Protein AF-A0A1V2GUI3-F1 (afdb_monomer)

Radius of gyration: 30.82 Å; Cα contacts (8 Å, |Δi|>4): 37; chains: 1; bounding box: 62×36×94 Å

Secondary structure (DSSP, 8-state):
--------------------------EEEEEEEEETTTEEEEEEEEE-HHHHHHHHHHHHHHHHHHHHHHHHH-S---

pLDDT: mean 73.26, std 15.58, range [44.03, 96.62]

Structure (mmCIF, N/CA/C/O backbone):
data_AF-A0A1V2GUI3-F1
#
_entry.id   AF-A0A1V2GUI3-F1
#
loop_
_atom_site.group_PDB
_atom_site.id
_atom_site.type_symbol
_atom_site.label_atom_id
_atom_site.label_alt_id
_atom_site.label_comp_id
_atom_site.label_asym_id
_atom_site.label_entity_id
_atom_site.label_seq_id
_atom_site.pdbx_PDB_ins_code
_atom_site.Cartn_x
_atom_site.Cartn_y
_atom_site.Cartn_z
_atom_site.occupancy
_atom_site.B_iso_or_equiv
_atom_site.auth_seq_id
_atom_site.auth_comp_id
_atom_site.auth_asym_id
_atom_site.auth_atom_id
_atom_site.pdbx_PDB_model_num
ATOM 1 N N . MET A 1 1 ? 44.377 -20.582 -66.165 1.00 52.38 1 MET A N 1
ATOM 2 C CA . MET A 1 1 ? 45.129 -20.926 -64.941 1.00 52.38 1 MET A CA 1
ATOM 3 C C . MET A 1 1 ? 45.381 -19.590 -64.264 1.00 52.38 1 MET A C 1
ATOM 5 O O . MET A 1 1 ? 46.223 -18.854 -64.736 1.00 52.38 1 MET A O 1
ATOM 9 N N . ASP A 1 2 ? 44.443 -19.074 -63.481 1.00 49.09 2 ASP A N 1
ATOM 10 C CA . ASP A 1 2 ? 44.327 -19.422 -62.066 1.00 49.09 2 ASP A CA 1
ATOM 11 C C . ASP A 1 2 ? 42.860 -19.320 -61.611 1.00 49.09 2 ASP A C 1
ATOM 13 O O . ASP A 1 2 ? 42.250 -18.253 -61.633 1.00 49.09 2 ASP A O 1
ATOM 17 N N . GLN A 1 3 ? 42.274 -20.470 -61.287 1.00 54.00 3 GLN A N 1
ATOM 18 C CA . GLN A 1 3 ? 40.969 -20.600 -60.655 1.00 54.00 3 GLN A CA 1
ATOM 19 C C . GLN A 1 3 ? 41.268 -21.264 -59.311 1.00 54.00 3 GLN A C 1
ATOM 21 O O . GLN A 1 3 ? 41.497 -22.471 -59.266 1.00 54.00 3 GLN A O 1
ATOM 26 N N . ALA 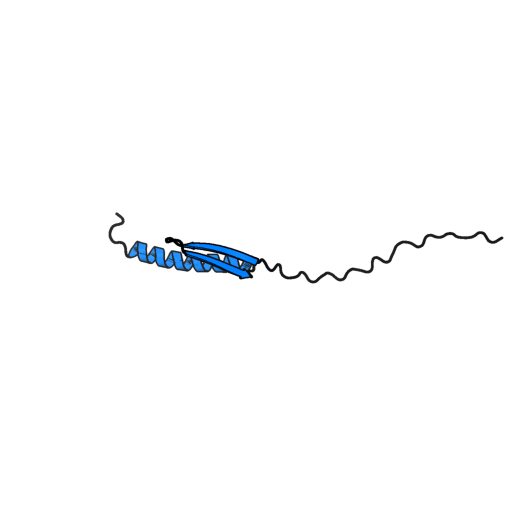A 1 4 ? 41.360 -20.489 -58.231 1.00 54.00 4 ALA A N 1
ATOM 27 C CA . ALA A 1 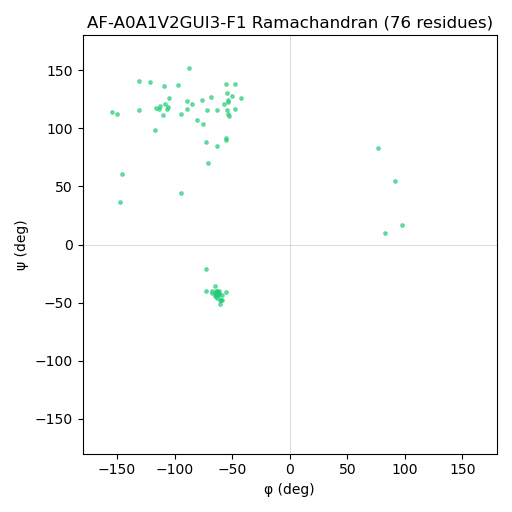4 ? 41.511 -21.056 -56.899 1.00 54.00 4 ALA A CA 1
ATOM 28 C C . ALA A 1 4 ? 40.974 -20.118 -55.814 1.00 54.00 4 ALA A C 1
ATOM 30 O O . ALA A 1 4 ? 41.544 -19.077 -55.514 1.00 54.00 4 ALA A O 1
ATOM 31 N N . ARG A 1 5 ? 39.909 -20.607 -55.172 1.00 56.22 5 ARG A N 1
ATOM 32 C CA . ARG A 1 5 ? 39.379 -20.222 -53.858 1.00 56.22 5 ARG A CA 1
ATOM 33 C C . ARG A 1 5 ? 38.586 -18.924 -53.766 1.00 56.22 5 ARG A C 1
ATOM 35 O O . ARG A 1 5 ? 38.997 -17.933 -53.178 1.00 56.22 5 ARG A O 1
ATOM 42 N N . ILE A 1 6 ? 37.312 -19.084 -54.109 1.00 56.31 6 ILE A N 1
ATOM 43 C CA . ILE A 1 6 ? 36.249 -18.729 -53.166 1.00 56.31 6 ILE A CA 1
ATOM 44 C C . ILE A 1 6 ? 36.527 -19.487 -51.856 1.00 56.31 6 ILE A C 1
ATOM 46 O O . ILE A 1 6 ? 36.505 -20.718 -51.830 1.00 56.31 6 ILE A O 1
ATOM 50 N N . ALA A 1 7 ? 36.806 -18.761 -50.780 1.00 44.03 7 ALA A N 1
ATOM 51 C CA . ALA A 1 7 ? 36.691 -19.261 -49.419 1.00 44.03 7 ALA A CA 1
ATOM 52 C C . ALA A 1 7 ? 35.909 -18.213 -48.637 1.00 44.03 7 ALA A C 1
ATOM 54 O O . ALA A 1 7 ? 36.329 -17.065 -48.523 1.00 44.03 7 ALA A O 1
ATOM 55 N N . ALA A 1 8 ? 34.730 -18.631 -48.192 1.00 53.91 8 ALA A N 1
ATOM 56 C CA . ALA A 1 8 ? 33.826 -17.884 -47.347 1.00 53.91 8 ALA A CA 1
ATOM 57 C C . ALA A 1 8 ? 34.587 -17.164 -46.228 1.00 53.91 8 ALA A C 1
ATOM 59 O O . ALA A 1 8 ? 35.313 -17.799 -45.464 1.00 53.91 8 ALA A O 1
ATOM 60 N N . THR A 1 9 ? 34.394 -15.853 -46.113 1.00 50.91 9 THR A N 1
ATOM 61 C CA . THR A 1 9 ? 34.620 -15.160 -44.848 1.00 50.91 9 THR A CA 1
ATOM 62 C C . THR A 1 9 ? 33.613 -15.738 -43.853 1.00 50.91 9 THR A C 1
ATOM 64 O O . THR A 1 9 ? 32.411 -15.611 -44.093 1.00 50.91 9 THR A O 1
ATOM 67 N N . PRO A 1 10 ? 34.048 -16.418 -42.778 1.00 56.41 10 PRO A N 1
ATOM 68 C CA . PRO A 1 10 ? 33.141 -16.751 -41.703 1.00 56.41 10 PRO A CA 1
ATOM 69 C C . PRO A 1 10 ? 32.746 -15.448 -41.009 1.00 56.41 10 PRO A C 1
ATOM 71 O O . PRO A 1 10 ? 33.593 -14.645 -40.619 1.00 56.41 10 PRO A O 1
ATOM 74 N N . ASP A 1 11 ? 31.438 -15.257 -40.900 1.00 53.22 11 ASP A N 1
ATOM 75 C CA . ASP A 1 11 ? 30.767 -14.319 -40.014 1.00 53.22 11 ASP A CA 1
ATOM 76 C C . ASP A 1 11 ? 31.237 -14.607 -38.574 1.00 53.22 11 ASP A C 1
ATOM 78 O O . ASP A 1 11 ? 30.762 -15.525 -37.906 1.00 53.22 11 ASP A O 1
ATOM 82 N N . ALA A 1 12 ? 32.311 -13.944 -38.151 1.00 54.47 12 ALA A N 1
ATOM 83 C CA . ALA A 1 12 ? 32.975 -14.196 -36.873 1.00 54.47 12 ALA A CA 1
ATOM 84 C C . ALA A 1 12 ? 33.527 -12.885 -36.310 1.00 54.47 12 ALA A C 1
ATOM 86 O O . ALA A 1 12 ? 34.726 -12.701 -36.116 1.00 54.47 12 ALA A O 1
ATOM 87 N N . GLY A 1 13 ? 32.605 -11.958 -36.082 1.00 46.09 13 GLY A N 1
ATOM 88 C CA . GLY A 1 13 ? 32.857 -10.674 -35.444 1.00 46.09 13 GLY A CA 1
ATOM 89 C C . GLY A 1 13 ? 31.653 -10.214 -34.633 1.00 46.09 13 GLY A C 1
ATOM 90 O O . GLY A 1 13 ? 31.353 -9.028 -34.611 1.00 46.09 13 GLY A O 1
ATOM 91 N N . ALA A 1 14 ? 30.939 -11.139 -33.980 1.00 54.25 14 ALA A N 1
ATOM 92 C CA . ALA A 1 14 ? 30.071 -10.790 -32.858 1.00 54.25 14 ALA A CA 1
ATOM 93 C C . ALA A 1 14 ? 30.974 -10.407 -31.674 1.00 54.25 14 ALA A C 1
ATOM 95 O O . ALA A 1 14 ? 31.146 -11.167 -30.719 1.00 54.25 14 ALA A O 1
ATOM 96 N N . GLU A 1 15 ? 31.633 -9.253 -31.803 1.00 54.53 15 GLU A N 1
ATOM 97 C CA . GLU A 1 15 ? 32.349 -8.602 -30.721 1.00 54.53 15 GLU A CA 1
ATOM 98 C C . GLU A 1 15 ? 31.378 -8.451 -29.556 1.00 54.53 15 GLU A C 1
ATOM 100 O O . GLU A 1 15 ? 30.261 -7.952 -29.706 1.00 54.53 15 GLU A O 1
ATOM 105 N N . GLY A 1 16 ? 31.791 -8.989 -28.410 1.00 58.72 16 GLY A N 1
ATOM 106 C CA . GLY A 1 16 ? 30.974 -9.068 -27.219 1.00 58.72 16 GLY A CA 1
ATOM 107 C C . GLY A 1 16 ? 30.425 -7.699 -26.864 1.00 58.72 16 GLY A C 1
ATOM 108 O O . GLY A 1 16 ? 31.162 -6.825 -26.410 1.00 58.72 16 GLY A O 1
ATOM 109 N N . THR A 1 17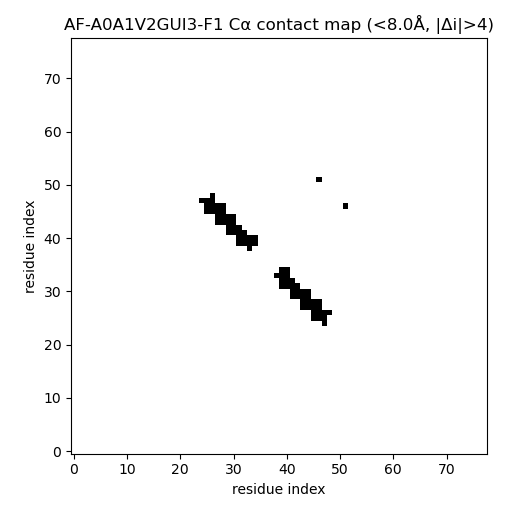 ? 29.114 -7.538 -27.032 1.00 63.72 17 THR A N 1
ATOM 110 C CA . THR A 1 17 ? 28.365 -6.473 -26.380 1.00 63.72 17 THR A CA 1
ATOM 111 C C . THR A 1 17 ? 28.780 -6.492 -24.909 1.00 63.72 17 THR A C 1
ATOM 113 O O . THR A 1 17 ? 28.568 -7.517 -24.249 1.00 63.72 17 THR A O 1
ATOM 116 N N . PRO A 1 18 ? 29.413 -5.427 -24.381 1.00 68.25 18 PRO A N 1
ATOM 117 C CA . PRO A 1 18 ? 29.753 -5.387 -22.969 1.00 68.25 18 PRO A CA 1
ATOM 118 C C . PRO A 1 18 ? 28.459 -5.625 -22.183 1.00 68.25 18 PRO A C 1
ATOM 120 O O . PRO A 1 18 ? 27.417 -5.100 -22.597 1.00 68.25 18 PRO A O 1
ATOM 123 N N . PRO A 1 19 ? 28.470 -6.430 -21.101 1.00 65.19 19 PRO A N 1
ATOM 124 C CA . PRO A 1 19 ? 27.275 -6.636 -20.300 1.00 65.19 19 PRO A CA 1
ATOM 125 C C . PRO A 1 19 ? 26.757 -5.256 -19.908 1.00 65.19 19 PRO A C 1
ATOM 127 O O . PRO A 1 19 ? 27.440 -4.516 -19.196 1.00 65.19 19 PRO A O 1
ATOM 130 N N . GLN A 1 20 ? 25.592 -4.875 -20.448 1.00 66.19 20 GLN A N 1
ATOM 131 C CA . GLN A 1 20 ? 24.977 -3.612 -20.073 1.00 66.19 20 GLN A CA 1
ATOM 132 C C . GLN A 1 20 ? 24.854 -3.637 -18.552 1.00 66.19 20 GLN A C 1
ATOM 134 O O . GLN A 1 20 ? 24.386 -4.646 -18.010 1.00 66.19 20 GLN A O 1
ATOM 139 N N . PRO A 1 21 ? 25.299 -2.582 -17.848 1.00 60.59 21 PRO A N 1
ATOM 140 C CA . PRO A 1 21 ? 25.118 -2.523 -16.413 1.00 60.59 21 PRO A CA 1
ATOM 141 C C . PRO A 1 21 ? 23.630 -2.734 -16.151 1.00 60.59 21 PRO A C 1
ATOM 143 O O . PRO A 1 21 ? 22.801 -2.026 -16.723 1.00 60.59 21 PRO A O 1
ATOM 146 N N . LEU A 1 22 ? 23.305 -3.754 -15.351 1.00 59.53 22 LEU A N 1
ATOM 147 C CA . LEU A 1 22 ? 21.962 -4.007 -14.845 1.00 59.53 22 LEU A CA 1
ATOM 148 C C . LEU A 1 22 ? 21.523 -2.721 -14.146 1.00 59.53 22 LEU A C 1
ATOM 150 O O . LEU A 1 22 ? 21.869 -2.498 -12.986 1.00 59.53 22 LEU A O 1
ATOM 154 N N . HIS A 1 23 ? 20.854 -1.827 -14.877 1.00 58.31 23 HIS A N 1
ATOM 155 C CA . HIS A 1 23 ? 20.334 -0.599 -14.307 1.00 58.31 23 HIS A CA 1
ATOM 156 C C . HIS A 1 23 ? 19.427 -1.060 -13.169 1.00 58.31 23 HIS A C 1
ATOM 158 O O . HIS A 1 23 ? 18.543 -1.889 -13.425 1.00 58.31 23 HIS A O 1
ATOM 164 N N . PRO A 1 24 ? 19.689 -0.648 -11.915 1.00 59.78 24 PRO A N 1
ATOM 165 C CA . PRO A 1 24 ? 18.875 -1.085 -10.796 1.00 59.78 24 PRO A CA 1
ATOM 166 C C . PRO A 1 24 ? 17.427 -0.830 -11.188 1.00 59.78 24 PRO A C 1
ATOM 168 O O . PRO A 1 24 ? 17.114 0.247 -11.691 1.00 59.78 24 PRO A O 1
ATOM 171 N N . ALA A 1 25 ? 16.580 -1.853 -11.077 1.00 57.47 25 ALA A N 1
ATOM 172 C CA . ALA A 1 25 ? 15.188 -1.779 -11.489 1.00 57.47 25 ALA A CA 1
ATOM 173 C C . ALA A 1 25 ? 14.479 -0.727 -10.624 1.00 57.47 25 ALA A C 1
ATOM 175 O O . ALA A 1 25 ? 13.914 -1.031 -9.573 1.00 57.47 25 ALA A O 1
ATOM 176 N N . GLU A 1 26 ? 14.576 0.537 -11.025 1.00 57.44 26 GLU A N 1
ATOM 177 C CA . GLU A 1 26 ? 13.949 1.659 -10.357 1.00 57.44 26 GLU A CA 1
ATOM 178 C C . GLU A 1 26 ?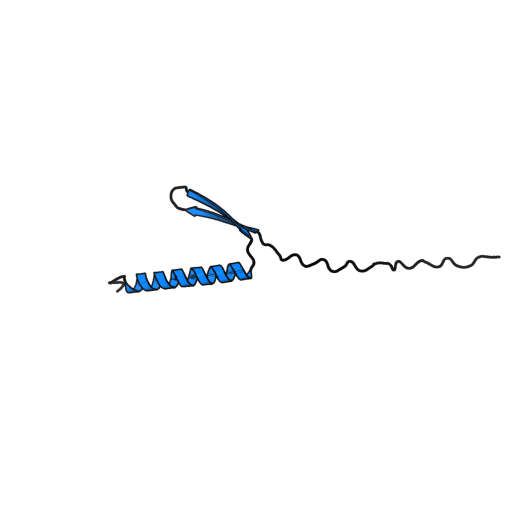 12.451 1.576 -10.636 1.00 57.44 26 GLU A C 1
ATOM 180 O O . GLU A 1 26 ? 11.928 2.117 -11.613 1.00 57.44 26 GLU A O 1
ATOM 185 N N . MET A 1 27 ? 11.740 0.849 -9.775 1.00 60.31 27 MET A N 1
ATOM 186 C CA . MET A 1 27 ? 10.290 0.789 -9.823 1.00 60.31 27 MET A CA 1
ATOM 187 C C . MET A 1 27 ? 9.719 2.121 -9.334 1.00 60.31 27 MET A C 1
ATOM 189 O O . MET A 1 27 ? 9.879 2.530 -8.180 1.00 60.31 27 MET A O 1
ATOM 193 N N . LYS A 1 28 ? 9.041 2.820 -10.246 1.00 68.69 28 LYS A N 1
ATOM 194 C CA . LYS A 1 28 ? 8.232 3.997 -9.928 1.00 68.69 28 LYS A CA 1
ATOM 195 C C . LYS A 1 28 ? 6.890 3.515 -9.389 1.00 68.69 28 LYS A C 1
ATOM 197 O O . LYS A 1 28 ? 6.058 3.025 -10.149 1.00 68.69 28 LYS A O 1
ATOM 202 N N . ALA A 1 29 ? 6.676 3.667 -8.089 1.00 67.31 29 ALA A N 1
ATOM 203 C CA . ALA A 1 29 ? 5.385 3.428 -7.467 1.00 67.31 29 ALA A CA 1
ATOM 204 C C . ALA A 1 29 ? 4.576 4.731 -7.486 1.00 67.31 29 ALA A C 1
ATOM 206 O O . ALA A 1 29 ? 5.016 5.767 -6.978 1.00 67.31 29 ALA A O 1
ATOM 207 N N . ARG A 1 30 ? 3.381 4.688 -8.079 1.00 78.25 30 ARG A N 1
ATOM 208 C CA . ARG A 1 30 ? 2.404 5.776 -7.996 1.00 78.25 30 ARG A CA 1
ATOM 209 C C . ARG A 1 30 ? 1.300 5.340 -7.047 1.00 78.25 30 ARG A C 1
ATOM 211 O O . ARG A 1 30 ? 0.618 4.357 -7.315 1.00 78.25 30 ARG A O 1
ATOM 218 N N . VAL A 1 31 ? 1.137 6.066 -5.950 1.00 74.94 31 VAL A N 1
ATOM 219 C CA . VAL A 1 31 ? 0.125 5.779 -4.934 1.00 74.94 31 VAL A CA 1
ATOM 220 C C . VAL A 1 31 ? -0.895 6.910 -4.960 1.00 74.94 31 VAL A C 1
ATOM 222 O O . VAL A 1 31 ? -0.549 8.071 -4.749 1.00 74.94 31 VAL A O 1
ATOM 225 N N . ALA A 1 32 ? -2.147 6.572 -5.254 1.00 78.06 32 ALA A N 1
ATOM 226 C CA . ALA A 1 32 ? -3.277 7.484 -5.147 1.00 78.06 32 ALA A CA 1
ATOM 227 C C . ALA A 1 32 ? -4.102 7.079 -3.923 1.00 78.06 32 ALA A C 1
ATOM 229 O O . ALA A 1 32 ? -4.623 5.967 -3.865 1.00 78.06 32 ALA A O 1
ATOM 230 N N . LEU A 1 33 ? -4.184 7.965 -2.935 1.00 76.12 33 LEU A N 1
ATOM 231 C CA . LEU A 1 33 ? -4.943 7.765 -1.705 1.00 76.12 33 LEU A CA 1
ATOM 232 C C . LEU A 1 33 ? -6.100 8.756 -1.681 1.00 76.12 33 LEU A C 1
ATOM 234 O O . LEU A 1 33 ? -5.892 9.966 -1.620 1.00 76.12 33 LEU A O 1
ATOM 238 N N . THR A 1 34 ? -7.324 8.248 -1.700 1.00 79.25 34 THR A N 1
ATOM 239 C CA . THR A 1 34 ? -8.527 9.050 -1.471 1.00 79.25 34 THR A CA 1
ATOM 240 C C . THR A 1 34 ? -8.910 8.954 -0.002 1.00 79.25 34 THR A C 1
ATOM 242 O O . THR A 1 34 ? -9.303 7.885 0.467 1.00 79.25 34 THR A O 1
ATOM 245 N N . LEU A 1 35 ? -8.787 10.060 0.728 1.00 74.44 35 LEU A N 1
ATOM 246 C CA . LEU A 1 35 ? -9.193 10.158 2.128 1.00 74.44 35 LEU A CA 1
ATOM 247 C C . LEU A 1 35 ? -10.596 10.782 2.199 1.00 74.44 35 LEU A C 1
ATOM 249 O O . LEU A 1 35 ? -10.897 11.727 1.463 1.00 74.44 35 LEU A O 1
ATOM 253 N N . GLY A 1 36 ? -11.465 10.234 3.057 1.00 66.75 36 GLY A N 1
ATOM 254 C CA . GLY A 1 36 ? -12.876 10.627 3.165 1.00 66.75 36 GLY A CA 1
ATOM 255 C C . GLY A 1 36 ? -13.081 12.147 3.239 1.00 66.75 36 GLY A C 1
ATOM 256 O O . GLY A 1 36 ? -12.322 12.852 3.901 1.00 66.75 36 GLY A O 1
ATOM 257 N N . GLY A 1 37 ? -14.095 12.655 2.529 1.00 77.56 37 GLY A N 1
ATOM 258 C CA . GLY A 1 37 ? -14.332 14.097 2.357 1.00 77.56 37 GLY A CA 1
ATOM 259 C C . GLY A 1 37 ? -13.788 14.689 1.048 1.00 77.56 37 GLY A C 1
ATOM 260 O O . GLY A 1 37 ? -13.645 15.903 0.944 1.00 77.56 37 GLY A O 1
ATOM 261 N N . GLY A 1 38 ? -13.472 13.851 0.052 1.00 74.50 38 GLY A N 1
ATOM 262 C CA . GLY A 1 38 ? -13.115 14.290 -1.306 1.00 74.50 38 GLY A CA 1
ATOM 263 C C . GLY A 1 38 ? -11.653 14.705 -1.498 1.00 74.50 38 GLY A C 1
ATOM 264 O O . GLY A 1 38 ? -11.306 15.251 -2.543 1.00 74.50 38 GLY A O 1
ATOM 265 N N . ARG A 1 39 ? -10.775 14.450 -0.521 1.00 71.19 39 ARG A N 1
ATOM 266 C CA . ARG A 1 39 ? -9.350 14.799 -0.615 1.00 71.19 39 ARG A CA 1
ATOM 267 C C . ARG A 1 39 ? -8.577 13.647 -1.250 1.00 71.19 39 ARG A C 1
ATOM 269 O O . ARG A 1 39 ? -8.509 12.555 -0.691 1.00 71.19 39 ARG A O 1
ATOM 276 N N . SER A 1 40 ? -7.991 13.898 -2.416 1.00 79.38 40 SER A N 1
ATOM 277 C CA . SER A 1 40 ? -7.139 12.941 -3.122 1.00 79.38 40 SER A CA 1
ATOM 278 C C . SER A 1 40 ? -5.672 13.338 -2.984 1.00 79.38 40 SER A C 1
ATOM 280 O O . SER A 1 40 ? -5.298 14.462 -3.317 1.00 79.38 40 SER A O 1
ATOM 282 N N . PHE A 1 41 ? -4.841 12.410 -2.516 1.00 78.00 41 PHE A N 1
ATOM 283 C CA . PHE A 1 41 ? -3.392 12.548 -2.438 1.00 78.00 41 PHE A CA 1
ATOM 284 C C . PHE A 1 41 ? -2.746 11.650 -3.485 1.00 78.00 41 PHE A C 1
ATOM 286 O O . PHE A 1 41 ? -2.926 10.434 -3.470 1.00 78.00 41 PHE A O 1
ATOM 293 N N . VAL A 1 42 ? -1.977 12.247 -4.393 1.00 81.38 42 VAL A N 1
ATOM 294 C CA . VAL A 1 42 ? -1.201 11.509 -5.392 1.00 81.38 42 VAL A CA 1
ATOM 295 C C . VAL A 1 42 ? 0.270 11.645 -5.033 1.00 81.38 42 VAL A C 1
ATOM 297 O O . VAL A 1 42 ? 0.838 12.729 -5.133 1.00 81.38 42 VAL A O 1
ATOM 300 N N . ALA A 1 43 ? 0.884 10.542 -4.622 1.00 73.69 43 ALA A N 1
ATOM 301 C CA . ALA A 1 43 ? 2.305 10.461 -4.331 1.00 73.69 43 ALA A CA 1
ATOM 302 C C . ALA A 1 43 ? 3.005 9.621 -5.403 1.00 73.69 43 ALA A C 1
ATOM 304 O O . ALA A 1 43 ? 2.515 8.566 -5.811 1.00 73.69 43 ALA A O 1
ATOM 305 N N . THR A 1 44 ? 4.162 10.089 -5.864 1.00 76.94 44 THR A N 1
ATOM 306 C CA . THR A 1 44 ? 5.048 9.312 -6.737 1.00 76.94 44 THR A CA 1
ATOM 307 C C . THR A 1 44 ? 6.343 9.083 -5.982 1.00 76.94 44 THR A C 1
ATOM 309 O O . THR A 1 44 ? 7.031 10.043 -5.646 1.00 76.94 44 THR A O 1
ATOM 312 N N . ALA A 1 45 ? 6.662 7.825 -5.704 1.00 71.44 45 ALA A N 1
ATOM 313 C CA . ALA A 1 45 ? 7.883 7.442 -5.014 1.00 71.44 45 ALA A CA 1
ATOM 314 C C . ALA A 1 45 ? 8.695 6.497 -5.902 1.00 71.44 45 ALA A C 1
ATOM 316 O O . ALA A 1 45 ? 8.147 5.621 -6.574 1.00 71.44 45 ALA A O 1
ATOM 317 N N . ARG A 1 46 ? 10.016 6.674 -5.911 1.00 73.25 46 ARG A N 1
ATOM 318 C CA . ARG A 1 46 ? 10.926 5.642 -6.416 1.00 73.25 46 ARG A CA 1
ATOM 319 C C . ARG A 1 46 ? 11.181 4.686 -5.261 1.00 73.25 46 ARG A C 1
ATOM 321 O O . ARG A 1 46 ? 11.630 5.123 -4.204 1.00 73.25 46 ARG A O 1
ATOM 328 N N . THR A 1 47 ? 10.849 3.414 -5.433 1.00 73.81 47 THR A N 1
ATOM 329 C CA . THR A 1 47 ? 10.967 2.411 -4.368 1.00 73.81 47 THR A CA 1
ATOM 330 C C . THR A 1 47 ? 11.681 1.179 -4.891 1.00 73.81 47 THR A C 1
ATOM 332 O O . THR A 1 47 ? 11.412 0.735 -6.005 1.00 73.81 47 THR A O 1
ATOM 335 N N . THR A 1 48 ? 12.549 0.590 -4.074 1.00 79.69 48 THR A N 1
ATOM 336 C CA . THR A 1 48 ? 13.089 -0.748 -4.333 1.00 79.69 48 THR A CA 1
ATOM 337 C C . THR A 1 48 ? 12.150 -1.804 -3.733 1.00 79.69 48 THR A C 1
ATOM 339 O O . THR A 1 48 ? 11.483 -1.515 -2.733 1.00 79.69 48 THR A O 1
ATOM 342 N N . PRO A 1 49 ? 12.092 -3.037 -4.276 1.00 77.50 49 PRO A N 1
ATOM 343 C CA . PRO A 1 49 ? 11.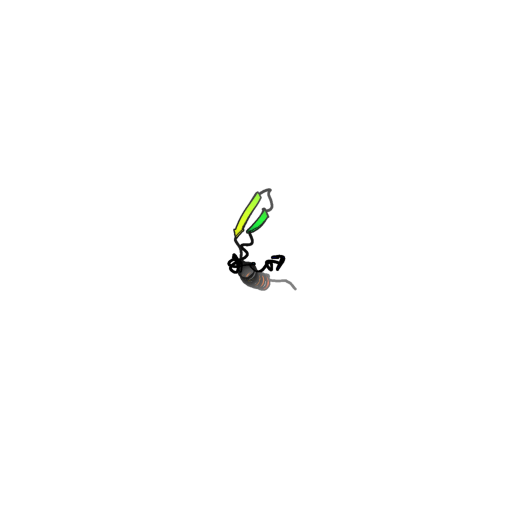261 -4.103 -3.707 1.00 77.50 49 PRO A CA 1
ATOM 344 C C . PRO A 1 49 ? 11.574 -4.374 -2.228 1.00 77.50 49 PRO A C 1
ATOM 346 O O . PRO A 1 49 ? 10.665 -4.496 -1.411 1.00 77.50 49 PRO A O 1
ATOM 349 N N . ALA A 1 50 ? 12.860 -4.372 -1.864 1.00 84.00 50 ALA A N 1
ATOM 350 C CA . ALA A 1 50 ? 13.299 -4.5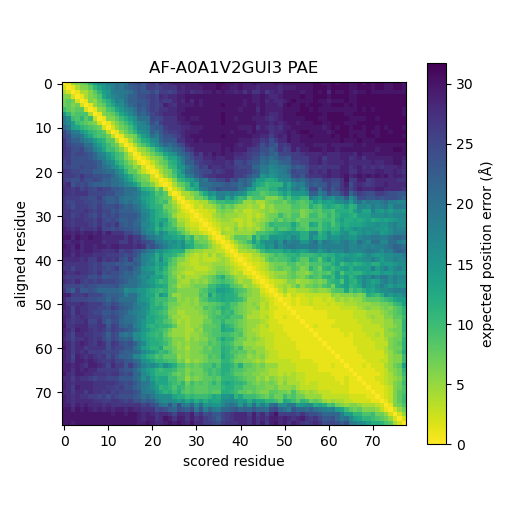32 -0.479 1.00 84.00 50 ALA A CA 1
ATOM 351 C C . ALA A 1 50 ? 12.825 -3.377 0.423 1.00 84.00 50 ALA A C 1
ATOM 353 O O . ALA A 1 50 ? 12.349 -3.614 1.533 1.00 84.00 50 ALA A O 1
ATOM 354 N N . GLY A 1 51 ? 12.898 -2.132 -0.064 1.00 82.56 51 GLY A N 1
ATOM 355 C CA . GLY A 1 51 ? 12.435 -0.959 0.678 1.00 82.56 51 GLY A CA 1
ATOM 356 C C . GLY A 1 51 ? 10.924 -0.960 0.915 1.00 82.56 51 GLY A C 1
ATOM 357 O O . GLY A 1 51 ? 10.475 -0.562 1.988 1.00 82.56 51 GLY A O 1
ATOM 358 N N . LEU A 1 52 ? 10.139 -1.463 -0.043 1.00 84.94 52 LEU A N 1
ATOM 359 C CA . LEU A 1 52 ? 8.686 -1.567 0.099 1.00 84.94 52 LEU A CA 1
ATOM 360 C C . LEU A 1 52 ? 8.287 -2.597 1.165 1.00 84.94 52 LEU A C 1
ATOM 362 O O . LEU A 1 52 ? 7.416 -2.318 1.989 1.00 84.94 52 LEU A O 1
ATOM 366 N N . VAL A 1 53 ? 8.962 -3.749 1.204 1.00 90.12 53 VAL A N 1
ATOM 367 C CA . VAL A 1 53 ? 8.749 -4.752 2.261 1.00 90.12 53 VAL A CA 1
ATOM 368 C C . VAL A 1 53 ? 9.131 -4.185 3.630 1.00 90.12 53 VAL A C 1
ATOM 370 O O . VAL A 1 53 ? 8.345 -4.288 4.571 1.00 90.12 53 VAL A O 1
ATOM 373 N N . ALA A 1 54 ? 10.290 -3.526 3.741 1.00 90.25 54 ALA A N 1
ATOM 374 C CA . ALA A 1 54 ? 10.728 -2.901 4.989 1.00 90.25 54 ALA A CA 1
ATOM 375 C C . ALA A 1 54 ? 9.730 -1.841 5.489 1.00 90.25 54 ALA A C 1
ATOM 377 O O . ALA A 1 54 ? 9.372 -1.835 6.669 1.00 90.25 54 ALA A O 1
ATOM 378 N N . ALA A 1 55 ? 9.222 -0.994 4.589 1.00 88.69 55 ALA A N 1
ATOM 379 C CA . ALA A 1 55 ? 8.186 -0.019 4.914 1.00 88.69 55 ALA A CA 1
ATOM 380 C C . ALA A 1 55 ? 6.894 -0.699 5.399 1.00 88.69 55 ALA A C 1
ATOM 382 O O . ALA A 1 55 ? 6.311 -0.266 6.391 1.00 88.69 55 ALA A O 1
ATOM 383 N N . GLY A 1 56 ? 6.474 -1.793 4.757 1.00 91.00 56 GLY A N 1
ATOM 384 C CA . GLY A 1 56 ? 5.300 -2.565 5.173 1.00 91.00 56 GLY A CA 1
ATOM 385 C C . GLY A 1 56 ? 5.433 -3.151 6.581 1.00 91.00 56 GLY A C 1
ATOM 386 O O . GLY A 1 56 ? 4.503 -3.044 7.384 1.00 91.00 56 GLY A O 1
ATOM 387 N N . VAL A 1 57 ? 6.598 -3.714 6.914 1.00 96.06 57 VAL A N 1
ATOM 388 C CA . VAL A 1 57 ? 6.877 -4.254 8.257 1.00 96.06 57 VAL A CA 1
ATOM 389 C C . VAL A 1 57 ? 6.885 -3.142 9.307 1.00 96.06 57 VAL A C 1
ATOM 391 O O . VAL A 1 57 ? 6.266 -3.296 10.359 1.00 96.06 57 VAL A O 1
ATOM 394 N N . LEU A 1 58 ? 7.525 -2.008 9.009 1.00 96.00 58 LEU A N 1
ATOM 395 C CA . LEU A 1 58 ? 7.563 -0.846 9.898 1.00 96.00 58 LEU A CA 1
ATOM 396 C C . LEU A 1 58 ? 6.158 -0.299 10.183 1.00 96.00 58 LEU A C 1
ATOM 398 O O . LEU A 1 58 ? 5.800 -0.065 11.332 1.00 96.00 58 LEU A O 1
ATOM 402 N N . VAL A 1 59 ? 5.338 -0.115 9.147 1.00 95.81 59 VAL A N 1
ATOM 403 C CA . VAL A 1 59 ? 3.960 0.365 9.327 1.00 95.81 59 VAL A CA 1
ATOM 404 C C . VAL A 1 59 ? 3.143 -0.650 10.126 1.00 95.81 59 VAL A C 1
ATOM 406 O O . VAL A 1 59 ? 2.420 -0.268 11.044 1.00 95.81 59 VAL A O 1
ATOM 409 N N . SER A 1 60 ? 3.295 -1.944 9.835 1.00 96.31 60 SER A N 1
ATOM 410 C CA . SER A 1 60 ? 2.584 -3.009 10.552 1.00 96.31 60 SER A CA 1
ATOM 411 C C . SER A 1 60 ? 2.941 -3.048 12.037 1.00 96.31 60 SER A C 1
ATOM 413 O O . SER A 1 60 ? 2.050 -3.223 12.864 1.00 96.31 60 SER A O 1
ATOM 415 N N . SER A 1 61 ? 4.211 -2.847 12.401 1.00 96.62 61 SER A N 1
ATOM 416 C CA . SER A 1 61 ? 4.633 -2.835 13.806 1.00 96.62 61 SER A CA 1
ATOM 417 C C . SER A 1 61 ? 4.077 -1.628 14.566 1.00 96.62 61 SER A C 1
ATOM 419 O O . SER A 1 61 ? 3.600 -1.785 15.692 1.00 96.62 61 SER A O 1
ATOM 421 N N . ILE A 1 62 ? 4.052 -0.449 13.935 1.00 96.38 62 ILE A N 1
ATOM 422 C CA . ILE A 1 62 ? 3.434 0.760 14.498 1.00 96.38 62 ILE A CA 1
ATOM 423 C C . ILE A 1 62 ? 1.941 0.518 14.735 1.00 96.38 62 ILE A C 1
ATOM 425 O O . ILE A 1 62 ? 1.446 0.733 15.842 1.00 96.38 62 ILE A O 1
ATOM 429 N N . LEU A 1 63 ? 1.226 0.027 13.719 1.00 96.06 63 LEU A N 1
ATOM 430 C CA . LEU A 1 63 ? -0.206 -0.247 13.824 1.00 96.06 63 LEU A CA 1
ATOM 431 C C . LEU A 1 63 ? -0.509 -1.322 14.868 1.00 96.06 63 LEU A C 1
ATOM 433 O O . LEU A 1 63 ? -1.463 -1.167 15.624 1.00 96.06 63 LEU A O 1
ATOM 437 N N . LEU A 1 64 ? 0.303 -2.377 14.951 1.00 95.38 64 LEU A N 1
ATOM 438 C CA . LEU A 1 64 ? 0.150 -3.423 15.959 1.00 95.38 64 LEU A CA 1
ATOM 439 C C . LEU A 1 64 ? 0.340 -2.868 17.374 1.00 95.38 64 LEU A C 1
ATOM 441 O O . LEU A 1 64 ? -0.464 -3.167 18.253 1.00 95.38 64 LEU A O 1
ATOM 445 N N . SER A 1 65 ? 1.352 -2.027 17.589 1.00 95.62 65 SER A N 1
ATOM 446 C CA . SER A 1 65 ? 1.589 -1.361 18.875 1.00 95.62 65 SER A CA 1
ATOM 447 C C . SER A 1 65 ? 0.385 -0.511 19.300 1.00 95.62 65 SER A C 1
ATOM 449 O O . SER A 1 65 ? -0.134 -0.662 20.409 1.00 95.62 65 SER A O 1
ATOM 451 N N . VAL A 1 66 ? -0.141 0.310 18.385 1.00 95.50 66 VAL A N 1
ATOM 452 C CA . VAL A 1 66 ? -1.341 1.123 18.636 1.00 95.50 66 VAL A CA 1
ATOM 453 C C . VAL A 1 66 ? -2.569 0.241 18.871 1.00 95.50 66 VAL A C 1
ATOM 455 O O . VAL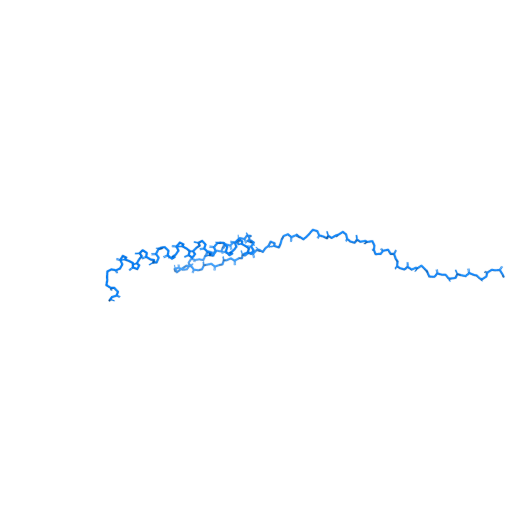 A 1 66 ? -3.341 0.498 19.791 1.00 95.50 66 VAL A O 1
ATOM 458 N N . ALA A 1 67 ? -2.751 -0.820 18.085 1.00 94.12 67 ALA A N 1
ATOM 459 C CA . ALA A 1 67 ? -3.873 -1.741 18.230 1.00 94.12 67 ALA A CA 1
ATOM 460 C C . ALA A 1 67 ? -3.852 -2.461 19.583 1.00 94.12 67 ALA A C 1
ATOM 462 O O . ALA A 1 67 ? -4.901 -2.602 20.211 1.00 94.12 67 ALA A O 1
ATOM 463 N N . LEU A 1 68 ? -2.675 -2.879 20.057 1.00 94.88 68 LEU A N 1
ATOM 464 C CA . LEU A 1 68 ? -2.512 -3.456 21.390 1.00 94.88 68 LEU A CA 1
ATOM 465 C C . LEU A 1 68 ? -2.840 -2.436 22.478 1.00 94.88 68 LEU A C 1
ATOM 467 O O . LEU A 1 68 ? -3.588 -2.763 23.398 1.00 94.88 68 LEU A O 1
ATOM 471 N N . LEU A 1 69 ? -2.358 -1.199 22.344 1.00 93.62 69 LEU A N 1
ATOM 472 C CA . LEU A 1 69 ? -2.678 -0.131 23.287 1.00 93.62 69 LEU A CA 1
ATOM 473 C C . LEU A 1 69 ? -4.189 0.124 23.354 1.00 93.62 69 LEU A C 1
ATOM 475 O O . LEU A 1 69 ? -4.752 0.147 24.442 1.00 93.62 69 LEU A O 1
ATOM 479 N N . VAL A 1 70 ? -4.864 0.241 22.208 1.00 93.69 70 VAL A N 1
ATOM 480 C CA . VAL A 1 70 ? -6.324 0.429 22.140 1.00 93.69 70 VAL A CA 1
ATOM 481 C C . VAL A 1 70 ? -7.068 -0.785 22.699 1.00 93.69 70 VAL A C 1
ATOM 483 O O . VAL A 1 70 ? -8.054 -0.625 23.418 1.00 93.69 70 VAL A O 1
ATOM 486 N N . ARG A 1 71 ? -6.597 -2.002 22.408 1.00 89.50 71 ARG A N 1
ATOM 487 C CA . ARG A 1 71 ? -7.188 -3.243 22.926 1.00 89.50 71 ARG A CA 1
ATOM 488 C C . ARG A 1 71 ? -7.106 -3.319 24.448 1.00 89.50 71 ARG A C 1
ATOM 490 O O . ARG A 1 71 ? -8.085 -3.721 25.065 1.00 89.50 71 ARG A O 1
ATOM 497 N N . VAL A 1 72 ? -5.971 -2.944 25.033 1.00 90.56 72 VAL A N 1
ATOM 498 C CA . VAL A 1 72 ? -5.778 -2.914 26.492 1.00 90.56 72 VAL A CA 1
ATOM 499 C C . VAL A 1 72 ? -6.553 -1.757 27.122 1.00 90.56 72 VAL A C 1
ATOM 501 O O . VAL A 1 72 ? -7.163 -1.926 28.172 1.00 90.56 72 VAL A O 1
ATOM 504 N N . ALA A 1 73 ? -6.564 -0.592 26.473 1.00 86.69 73 ALA A N 1
ATOM 505 C CA . ALA A 1 73 ? -7.229 0.603 26.976 1.00 86.69 73 ALA A CA 1
ATOM 506 C C . ALA A 1 73 ? -8.757 0.528 26.900 1.00 86.69 73 ALA A C 1
ATOM 508 O O . ALA A 1 73 ? -9.413 1.275 27.615 1.00 86.69 73 ALA A O 1
ATOM 509 N N . LYS A 1 74 ? -9.335 -0.338 26.054 1.00 81.44 74 LYS A N 1
ATOM 510 C CA . LYS A 1 74 ? -10.782 -0.563 25.987 1.00 81.44 74 LYS A CA 1
ATOM 511 C C . LYS A 1 74 ? -11.230 -1.411 27.190 1.00 81.44 74 LYS A C 1
ATOM 513 O O . LYS A 1 74 ? -11.091 -2.635 27.147 1.00 81.44 74 LYS A O 1
ATOM 518 N N . PRO A 1 75 ? -11.857 -0.823 28.226 1.00 63.56 75 PRO A N 1
ATOM 519 C CA . PRO A 1 75 ? -12.440 -1.594 29.310 1.00 63.56 75 PRO A CA 1
ATOM 520 C C . PRO A 1 75 ? -13.746 -2.193 28.768 1.00 63.56 75 PRO A C 1
ATOM 522 O O . PRO A 1 75 ? -14.598 -1.475 28.245 1.00 63.56 75 PRO A O 1
ATOM 525 N N . GLY A 1 76 ? -13.915 -3.512 28.822 1.00 66.50 76 GLY A N 1
ATOM 526 C CA . GLY A 1 76 ? -15.189 -4.142 28.447 1.00 66.50 76 GLY A CA 1
ATOM 527 C C . GLY A 1 76 ? -15.296 -4.566 26.981 1.00 66.50 76 GLY A C 1
ATOM 528 O O . GLY A 1 76 ? -16.237 -4.218 26.265 1.00 66.50 76 GLY A O 1
ATOM 529 N N . GLY A 1 77 ? -14.341 -5.368 26.523 1.00 64.06 77 GLY A N 1
ATOM 530 C CA . GLY A 1 77 ? -14.550 -6.293 25.411 1.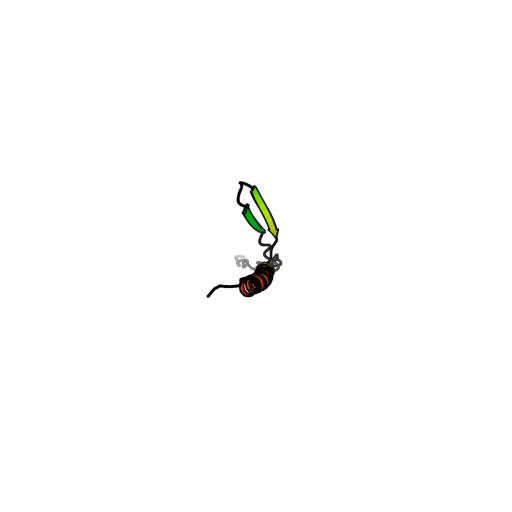00 64.06 77 GLY A CA 1
ATOM 531 C C . GLY A 1 77 ? -14.933 -7.694 25.892 1.00 64.06 77 GLY A C 1
ATOM 532 O O . GLY A 1 77 ? -14.347 -8.622 25.369 1.00 64.06 77 GLY A O 1
ATOM 533 N N . ARG A 1 78 ? -15.856 -7.794 26.868 1.00 46.84 78 ARG A N 1
ATOM 534 C CA . ARG A 1 78 ? -16.339 -9.013 27.558 1.00 46.84 78 ARG A CA 1
ATOM 535 C C . ARG A 1 78 ? -15.258 -9.946 28.102 1.00 46.84 78 ARG A C 1
ATOM 537 O O . ARG A 1 78 ? -14.673 -10.719 27.320 1.00 46.84 78 ARG A O 1
#

Sequence (78 aa):
MDQARIAATPDAGAEGTPPQPLHPAEMKARVALTLGGGRSFVATARTTPAGLVAAGVLVSSILLSVALLVRVAKPGGR

Organism: NCBI:txid1817963

Mean predicted aligned error: 16.38 Å

Nearest PDB structures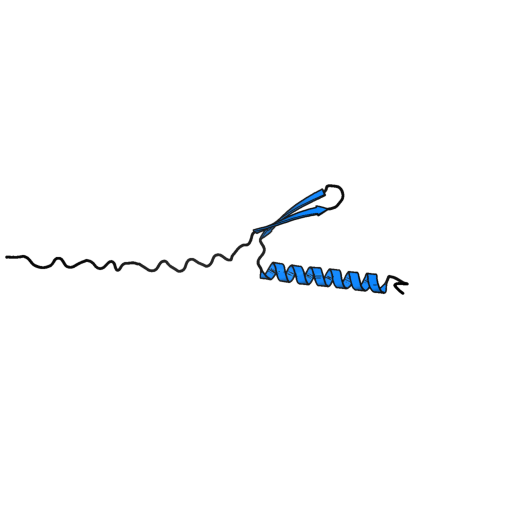 (foldseek):
  9c3c-assembly1_b  TM=3.392E-01  e=2.471E+00  Oryctolagus cuniculus
  8yt8-assembly1_B  TM=3.555E-01  e=4.186E+00  Mus musculus
  8yt8-assembly1_D  TM=3.260E-01  e=2.819E+00  Mus musculus
  8a5q-assembly1_X  TM=3.470E-01  e=9.862E+00  Thermochaetoides thermophila

Solvent-accessible surface area (backbone atoms only — not comparable to full-atom values): 5270 Å² total; per-residue (Å²): 139,86,88,83,75,93,70,83,80,75,95,79,74,86,68,76,75,71,81,70,76,79,69,74,78,76,41,74,47,75,48,76,46,77,46,92,90,85,46,73,45,80,47,78,44,81,45,47,75,68,56,52,52,53,50,51,52,53,51,49,52,54,52,49,53,51,49,50,50,52,59,69,67,48,83,80,83,124

Foldseek 3Di:
DDDDDPDDDPPPPPPDPPPDPPPQPFDWDWDWDQDPPGDIDTDTDRDDPVRVVVVVVVVVVVVVVVVVVVVVVDDDPD